Protein AF-A0A1E4RN84-F1 (afdb_monomer)

Foldseek 3Di:
DDPPVVVVPPPPPDDDPDDDDDPPPPDPDDDPLRVVLVVVLVVVLVQQLVQLVPDPCSVVLNVLSSVLVVVCPPDDDPVVVVVSSVVSLVVNVVVCVVVVRDDDRD

Solvent-accessible surface area (backbone atoms only — not comparable to full-atom values): 6844 Å² total; per-residue (Å²): 138,83,83,62,74,81,62,78,80,69,86,81,85,73,89,77,97,64,93,73,83,85,70,85,68,92,62,79,81,73,52,69,68,58,50,53,51,52,54,50,54,52,52,52,53,54,52,52,50,64,55,37,66,76,44,94,60,24,70,62,50,51,47,51,56,51,49,60,66,52,76,60,73,82,67,78,54,66,68,60,50,51,52,53,48,52,54,45,36,51,53,51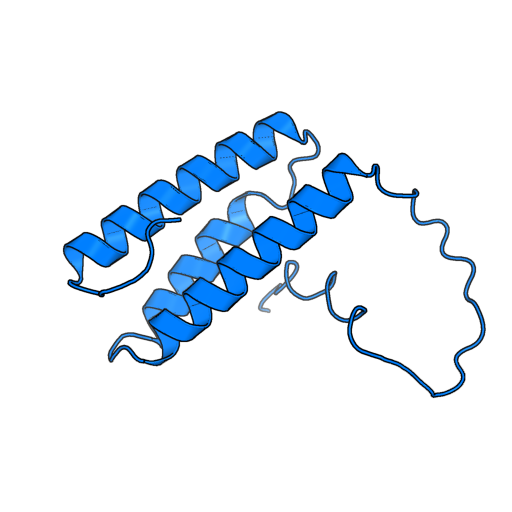,49,51,51,30,58,76,69,69,54,88,72,83,87,115

Structure (mmCIF, N/CA/C/O backbone):
data_AF-A0A1E4RN84-F1
#
_entry.id   AF-A0A1E4RN84-F1
#
loop_
_atom_site.group_PDB
_atom_site.id
_atom_site.type_symbol
_atom_site.label_atom_id
_atom_site.label_alt_id
_atom_site.label_comp_id
_atom_site.label_asym_id
_atom_site.label_entity_id
_atom_site.label_seq_id
_atom_site.pdbx_PDB_ins_code
_atom_site.Cartn_x
_atom_site.Cartn_y
_atom_site.Cartn_z
_atom_site.occupancy
_atom_site.B_iso_or_equiv
_atom_site.auth_seq_id
_atom_site.auth_comp_id
_atom_site.auth_asym_id
_atom_site.auth_atom_id
_atom_site.pdbx_PDB_model_num
ATOM 1 N N . MET A 1 1 ? -4.252 -22.647 -5.233 1.00 34.31 1 MET A N 1
ATOM 2 C CA . MET A 1 1 ? -5.022 -22.056 -4.113 1.00 34.31 1 MET A CA 1
ATOM 3 C C . MET A 1 1 ? -4.416 -20.708 -3.707 1.00 34.31 1 MET A C 1
ATOM 5 O O . MET A 1 1 ? -3.631 -20.643 -2.771 1.00 34.31 1 MET A O 1
ATOM 9 N N . PHE A 1 2 ? -4.743 -19.622 -4.419 1.00 33.09 2 PHE A N 1
ATOM 10 C CA . PHE A 1 2 ? -4.177 -18.289 -4.166 1.00 33.09 2 PHE A CA 1
ATOM 11 C C . PHE A 1 2 ? -5.165 -17.428 -3.377 1.00 33.09 2 PHE A C 1
ATOM 13 O O . PHE A 1 2 ? -6.091 -16.837 -3.929 1.00 33.09 2 PHE A O 1
ATOM 20 N N . THR A 1 3 ? -4.992 -17.367 -2.058 1.00 40.47 3 THR A N 1
ATOM 21 C CA . THR A 1 3 ? -5.805 -16.519 -1.180 1.00 40.47 3 THR A CA 1
ATOM 22 C C . THR A 1 3 ? -5.415 -15.048 -1.351 1.00 40.47 3 THR A C 1
ATOM 24 O O . THR A 1 3 ? -4.609 -14.485 -0.606 1.00 40.47 3 THR A O 1
ATOM 27 N N . ALA A 1 4 ? -6.035 -14.408 -2.344 1.00 34.22 4 ALA A N 1
ATOM 28 C CA . ALA A 1 4 ? -6.110 -12.961 -2.539 1.00 34.22 4 ALA A CA 1
ATOM 29 C C . ALA A 1 4 ? -7.040 -12.314 -1.491 1.00 34.22 4 ALA A C 1
ATOM 31 O O . ALA A 1 4 ? -8.012 -11.627 -1.808 1.00 34.22 4 ALA A O 1
ATOM 32 N N . ARG A 1 5 ? -6.757 -12.553 -0.205 1.00 35.41 5 ARG A N 1
ATOM 33 C CA . ARG A 1 5 ? -7.573 -12.062 0.916 1.00 35.41 5 ARG A CA 1
ATOM 34 C C . ARG A 1 5 ? -7.404 -10.568 1.222 1.00 35.41 5 ARG A C 1
ATOM 36 O O . ARG A 1 5 ? -8.102 -10.080 2.098 1.00 35.41 5 ARG A O 1
ATOM 43 N N . LEU A 1 6 ? -6.598 -9.836 0.447 1.00 41.84 6 LEU A N 1
ATOM 44 C CA . LEU A 1 6 ? -6.612 -8.366 0.446 1.00 41.84 6 LEU A CA 1
ATOM 45 C C . LEU A 1 6 ? -7.527 -7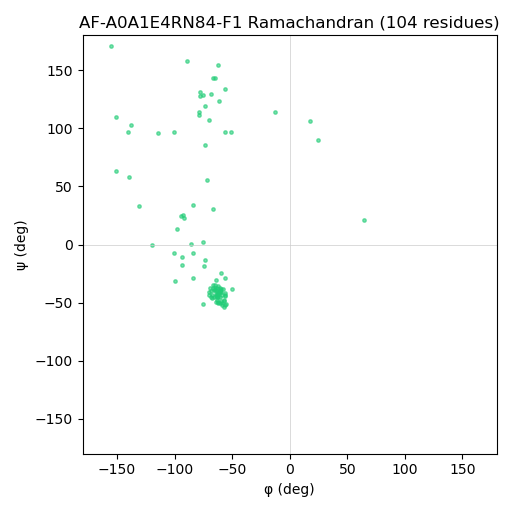.755 -0.635 1.00 41.84 6 LEU A C 1
ATOM 47 O O . LEU A 1 6 ? -7.819 -6.565 -0.589 1.00 41.84 6 LEU A O 1
ATOM 51 N N . ILE A 1 7 ? -8.031 -8.551 -1.590 1.00 43.50 7 ILE A N 1
ATOM 52 C CA . ILE A 1 7 ? -8.902 -8.057 -2.677 1.00 43.50 7 ILE A CA 1
ATOM 53 C C . ILE A 1 7 ? -10.396 -8.197 -2.321 1.00 43.50 7 ILE A C 1
ATOM 55 O O . ILE A 1 7 ? -11.241 -7.485 -2.861 1.00 43.50 7 ILE A O 1
ATOM 59 N N . LEU A 1 8 ? -10.743 -9.029 -1.332 1.00 39.44 8 LEU A N 1
ATOM 60 C CA . LEU A 1 8 ? -12.134 -9.274 -0.925 1.00 39.44 8 LEU A CA 1
ATOM 61 C C . LEU A 1 8 ? -12.664 -8.374 0.206 1.00 39.44 8 LEU A C 1
ATOM 63 O O . LEU A 1 8 ? -13.659 -8.724 0.834 1.00 39.44 8 LEU A O 1
ATOM 67 N N . PHE A 1 9 ? -12.079 -7.191 0.428 1.00 44.34 9 PHE A N 1
ATOM 68 C CA . PHE A 1 9 ? -12.759 -6.145 1.212 1.00 44.34 9 PHE A CA 1
ATOM 69 C C . PHE A 1 9 ? -13.031 -4.831 0.475 1.00 44.34 9 PHE A C 1
ATOM 71 O O . PHE A 1 9 ? -13.687 -3.963 1.041 1.00 44.34 9 PHE A O 1
ATOM 78 N N . TYR A 1 10 ? -12.646 -4.686 -0.799 1.00 45.88 10 TYR A N 1
ATOM 79 C CA . TYR A 1 10 ? -12.767 -3.392 -1.492 1.00 45.88 10 TYR A CA 1
ATOM 80 C C . TYR A 1 10 ? -13.427 -3.460 -2.873 1.00 45.88 10 TYR A C 1
ATOM 82 O O . TYR A 1 10 ? -13.140 -2.649 -3.750 1.00 45.88 10 TYR A O 1
ATOM 90 N N . ARG A 1 11 ? -14.379 -4.386 -3.048 1.00 39.03 11 ARG A N 1
ATOM 91 C CA . ARG A 1 11 ? -15.298 -4.419 -4.201 1.00 39.03 11 ARG A CA 1
ATOM 92 C C . ARG A 1 11 ? -16.643 -3.719 -3.937 1.00 39.03 11 ARG A C 1
ATOM 94 O O . ARG A 1 11 ? -17.629 -4.051 -4.577 1.00 39.03 11 ARG A O 1
ATOM 101 N N . CYS A 1 12 ? -16.705 -2.770 -3.000 1.00 35.28 12 CYS A N 1
ATOM 102 C CA . CYS A 1 12 ? -17.927 -1.997 -2.742 1.00 35.28 12 CYS A CA 1
ATOM 103 C C . CYS A 1 12 ? -17.627 -0.516 -2.469 1.00 35.28 12 CYS A C 1
ATOM 105 O O . CYS A 1 12 ? -17.930 0.008 -1.407 1.00 35.28 12 CYS A O 1
ATOM 107 N N . LEU A 1 13 ? -16.971 0.149 -3.419 1.00 40.94 13 LEU A N 1
ATOM 108 C CA . LEU A 1 13 ? -17.027 1.607 -3.564 1.00 40.94 13 LEU A CA 1
ATOM 109 C C . LEU A 1 13 ? -16.821 1.943 -5.046 1.00 40.94 13 LEU A C 1
ATOM 111 O O . LEU A 1 13 ? -15.815 2.507 -5.461 1.00 40.94 13 LEU A O 1
ATOM 115 N N . HIS A 1 14 ? -17.770 1.486 -5.861 1.00 33.84 14 HIS A N 1
ATOM 116 C CA . HIS A 1 14 ? -18.097 2.104 -7.140 1.00 33.84 14 HIS A CA 1
ATOM 117 C C . HIS A 1 14 ? -19.585 1.822 -7.397 1.00 33.84 14 HIS A C 1
ATOM 119 O O . HIS A 1 14 ? -19.981 0.667 -7.525 1.00 33.84 14 HIS A O 1
ATOM 125 N N . THR A 1 15 ? -20.384 2.888 -7.301 1.00 45.00 15 THR A N 1
ATOM 126 C CA . THR A 1 15 ? -21.760 3.081 -7.797 1.00 45.00 15 THR A CA 1
ATOM 127 C C . THR A 1 15 ? -22.561 1.822 -8.157 1.00 45.00 15 THR A C 1
ATOM 129 O O . THR A 1 15 ? -22.380 1.242 -9.225 1.00 45.00 15 THR A O 1
ATOM 132 N N . SER A 1 16 ? -23.533 1.459 -7.317 1.00 34.00 16 SER A N 1
ATOM 133 C CA . SER A 1 16 ? -24.625 0.569 -7.719 1.00 34.00 16 SER A CA 1
ATOM 134 C C . SER A 1 16 ? -25.933 1.357 -7.677 1.00 34.00 16 SER A C 1
ATOM 136 O O . SER A 1 16 ? -26.544 1.512 -6.626 1.00 34.00 16 SER A O 1
ATOM 138 N N . SER A 1 17 ? -26.348 1.883 -8.829 1.00 47.53 17 SER A N 1
ATOM 139 C CA . SER A 1 17 ? -27.701 2.394 -9.079 1.00 47.53 17 SER A CA 1
ATOM 140 C C . SER A 1 17 ? -28.668 1.265 -9.470 1.00 47.53 17 SER A C 1
ATOM 142 O O . SER A 1 17 ? -29.577 1.467 -10.267 1.00 47.53 17 SER A O 1
ATOM 144 N N . ALA A 1 18 ? -28.498 0.061 -8.913 1.00 45.12 18 ALA A N 1
ATOM 145 C CA . ALA A 1 18 ? -29.393 -1.062 -9.168 1.00 45.12 18 ALA A CA 1
ATOM 146 C C . ALA A 1 18 ? -29.650 -1.865 -7.883 1.00 45.12 18 ALA A C 1
ATOM 148 O O . ALA A 1 18 ? -28.852 -2.702 -7.474 1.00 45.12 18 ALA A O 1
ATOM 149 N N . LEU A 1 19 ? -30.780 -1.543 -7.246 1.00 57.88 19 LEU A N 1
ATOM 150 C CA . LEU A 1 19 ? -31.632 -2.392 -6.402 1.00 57.88 19 LEU A CA 1
ATOM 151 C C . LEU A 1 19 ? -30.959 -3.600 -5.725 1.00 57.88 19 LEU A C 1
ATOM 153 O O . LEU A 1 19 ? -31.043 -4.714 -6.234 1.00 57.88 19 LEU A O 1
ATOM 157 N N . LEU A 1 20 ? -30.416 -3.432 -4.514 1.00 48.72 20 LEU A N 1
ATOM 158 C CA . LEU A 1 20 ? -30.094 -4.570 -3.645 1.00 48.72 20 LEU A CA 1
ATOM 159 C C . LEU A 1 20 ? -30.484 -4.298 -2.187 1.00 48.72 20 LEU A C 1
ATOM 161 O O . LEU A 1 20 ? -29.814 -3.593 -1.437 1.00 48.72 20 LEU A O 1
ATOM 165 N N . LYS A 1 21 ? -31.614 -4.911 -1.826 1.00 48.06 21 LYS A N 1
ATOM 166 C CA . LYS A 1 21 ? -32.114 -5.276 -0.494 1.00 48.06 21 LYS A CA 1
ATOM 167 C C . LYS A 1 21 ? -31.044 -5.173 0.606 1.00 48.06 21 LYS A C 1
ATOM 169 O O . LYS A 1 21 ? -30.085 -5.943 0.627 1.00 48.06 21 LYS A O 1
ATOM 174 N N . SER A 1 22 ? -31.252 -4.238 1.535 1.00 50.22 22 SER A N 1
ATOM 175 C CA . SER A 1 22 ? -30.398 -3.998 2.704 1.00 50.22 22 SER A CA 1
ATOM 176 C C . SER A 1 22 ? -30.249 -5.271 3.545 1.00 50.22 22 SER A C 1
ATOM 178 O O . SER A 1 22 ? -31.092 -5.602 4.380 1.00 50.22 22 SER A O 1
ATOM 180 N N . LYS A 1 23 ? -29.159 -6.016 3.334 1.00 59.47 23 LYS A N 1
ATOM 181 C CA . LYS A 1 23 ? -28.636 -6.907 4.369 1.00 59.47 23 LYS A CA 1
ATOM 182 C C . LYS A 1 23 ? -28.064 -5.990 5.440 1.00 59.47 23 LYS A C 1
ATOM 184 O O . LYS A 1 23 ? -27.010 -5.402 5.210 1.00 59.47 23 LYS A O 1
ATOM 189 N N . LYS A 1 24 ? -28.746 -5.874 6.587 1.00 54.09 24 LYS A N 1
ATOM 190 C CA . LYS A 1 24 ? -28.190 -5.275 7.809 1.00 54.09 24 LYS A CA 1
ATOM 191 C C . LYS A 1 24 ? -26.849 -5.951 8.083 1.00 54.09 24 LYS A C 1
ATOM 193 O O . LYS A 1 24 ? -26.792 -7.078 8.570 1.00 54.09 24 LYS A O 1
ATOM 198 N N . SER A 1 25 ? -25.763 -5.317 7.660 1.00 60.75 25 SER A N 1
ATOM 199 C CA . SER A 1 25 ? -24.436 -5.835 7.908 1.00 60.75 25 SER A CA 1
ATOM 200 C C . SER A 1 25 ? -24.113 -5.486 9.350 1.00 60.75 25 SER A C 1
ATOM 202 O O . SER A 1 25 ? -23.905 -4.314 9.644 1.00 60.75 25 SER A O 1
ATOM 204 N N . ASN A 1 26 ? -24.030 -6.486 10.229 1.00 58.66 26 ASN A N 1
ATOM 205 C CA . ASN A 1 26 ? -23.495 -6.355 11.594 1.00 58.66 26 ASN A CA 1
ATOM 206 C C . ASN A 1 26 ? -21.982 -6.042 11.590 1.00 58.66 26 ASN A C 1
ATOM 208 O O . ASN A 1 26 ? -21.235 -6.501 12.448 1.00 58.66 26 ASN A O 1
ATOM 212 N N . LYS A 1 27 ? -21.493 -5.336 10.566 1.00 65.19 27 LYS A N 1
ATOM 213 C CA . LYS A 1 27 ? -20.103 -4.920 10.471 1.00 65.19 27 LYS A CA 1
ATOM 214 C C . LYS A 1 27 ? -19.943 -3.719 11.399 1.00 65.19 27 LYS A C 1
ATOM 216 O O . LYS A 1 27 ? -20.729 -2.779 11.264 1.00 65.19 27 LYS A O 1
ATOM 221 N N . PRO A 1 28 ? -18.963 -3.739 12.315 1.00 68.62 28 PRO A N 1
ATOM 222 C CA . PRO A 1 28 ? -18.697 -2.590 13.163 1.00 68.62 28 PRO A CA 1
ATOM 223 C C . PRO A 1 28 ? -18.441 -1.367 12.279 1.00 68.62 28 PRO A C 1
ATOM 225 O O . PRO A 1 28 ? -17.733 -1.453 11.270 1.00 68.62 28 PRO A O 1
ATOM 228 N N . ILE A 1 29 ? -19.071 -0.249 12.638 1.00 77.06 29 ILE A N 1
ATOM 229 C CA . ILE A 1 29 ? -18.850 1.037 11.979 1.00 77.06 29 ILE A CA 1
ATOM 230 C C . ILE A 1 29 ? -17.375 1.389 12.192 1.00 77.06 29 ILE A C 1
ATOM 232 O O . ILE A 1 29 ? -16.885 1.384 13.319 1.00 77.06 29 ILE A O 1
ATOM 236 N N . LEU A 1 30 ? -16.652 1.620 11.095 1.00 80.38 30 LEU A N 1
ATOM 237 C CA . LEU A 1 30 ? -15.244 2.013 11.140 1.00 80.38 30 LEU A CA 1
ATOM 238 C C . LEU A 1 30 ? -15.140 3.404 11.770 1.00 80.38 30 LEU A C 1
ATOM 240 O O . LEU A 1 30 ? -15.977 4.265 11.495 1.00 80.38 30 LEU A O 1
ATOM 244 N N . SER A 1 31 ? -14.098 3.644 12.567 1.00 88.19 31 SER A N 1
ATOM 245 C CA . SER A 1 31 ? -13.783 5.010 12.984 1.00 88.19 31 SER A CA 1
ATOM 246 C C . SER A 1 31 ? -13.439 5.865 11.758 1.00 88.19 31 SER A C 1
ATOM 248 O O . SER A 1 31 ? -12.996 5.353 10.724 1.00 88.19 31 SER A O 1
ATOM 250 N N . LEU A 1 32 ? -13.629 7.182 11.859 1.00 90.06 32 LEU A N 1
ATOM 251 C CA . LEU A 1 32 ? -13.264 8.108 10.783 1.00 90.06 32 LEU A CA 1
ATOM 252 C C . LEU A 1 32 ? -11.781 7.972 10.403 1.00 90.06 32 LEU A C 1
ATOM 254 O O . LEU A 1 32 ? -11.429 7.954 9.227 1.00 90.06 32 LEU A O 1
ATOM 258 N N . GLU A 1 33 ? -10.917 7.829 11.402 1.00 88.56 33 GLU A N 1
ATOM 259 C CA . GLU A 1 33 ? -9.478 7.684 11.204 1.00 88.56 33 GLU A CA 1
ATOM 260 C C . GLU A 1 33 ? -9.126 6.395 10.447 1.00 88.56 33 GLU A C 1
ATOM 262 O O . GLU A 1 33 ? -8.337 6.411 9.502 1.00 88.56 33 GLU A O 1
ATOM 267 N N . GLU A 1 34 ? -9.780 5.290 10.805 1.00 85.31 34 GLU A N 1
ATOM 268 C CA . GLU A 1 34 ? -9.664 4.010 10.112 1.00 85.31 34 GLU A CA 1
ATOM 269 C C . GLU A 1 34 ? -10.138 4.115 8.655 1.00 85.31 34 GLU A C 1
ATOM 271 O O . GLU A 1 34 ? -9.511 3.567 7.744 1.00 85.31 34 GLU A O 1
ATOM 276 N N . PHE A 1 35 ? -11.236 4.837 8.414 1.00 87.12 35 PHE A N 1
ATOM 277 C CA . PHE A 1 35 ? -11.754 5.077 7.071 1.00 87.12 35 PHE A CA 1
ATOM 278 C C . PHE A 1 35 ? -10.754 5.858 6.208 1.00 87.12 35 PHE A C 1
ATOM 280 O O . PHE A 1 35 ? -10.414 5.416 5.105 1.00 87.12 35 PHE A O 1
ATOM 287 N N . LEU A 1 36 ? -10.232 6.974 6.724 1.00 89.94 36 LEU A N 1
ATOM 288 C CA . LEU A 1 36 ? -9.248 7.802 6.023 1.00 89.94 36 LEU A CA 1
ATOM 289 C C . LEU A 1 36 ? -7.951 7.031 5.752 1.00 89.94 36 LEU A C 1
ATOM 291 O O . LEU A 1 36 ? -7.399 7.108 4.650 1.00 89.94 36 LEU A O 1
ATOM 295 N N . PHE A 1 37 ? -7.492 6.229 6.716 1.00 88.75 37 PHE A N 1
ATOM 296 C CA . PHE A 1 37 ? -6.320 5.373 6.551 1.00 88.75 37 PHE A CA 1
ATOM 297 C C . PHE A 1 37 ? -6.499 4.374 5.399 1.00 88.75 37 PHE A C 1
ATOM 299 O O . PHE A 1 37 ? -5.646 4.286 4.512 1.00 88.75 37 PHE A O 1
ATOM 306 N N . ARG A 1 38 ? -7.638 3.671 5.348 1.00 87.56 38 ARG A N 1
ATOM 307 C CA . ARG A 1 38 ? -7.950 2.725 4.263 1.00 87.56 38 ARG A CA 1
ATOM 308 C C . ARG A 1 38 ? -8.029 3.411 2.906 1.00 87.56 38 ARG A C 1
ATOM 310 O O . ARG A 1 38 ? -7.515 2.879 1.923 1.00 87.56 38 ARG A O 1
ATOM 317 N N . GLN A 1 39 ? -8.656 4.586 2.845 1.00 88.69 39 GLN A N 1
ATOM 318 C CA . GLN A 1 39 ? -8.755 5.364 1.612 1.00 88.69 39 GLN A CA 1
ATOM 319 C C . GLN A 1 39 ? -7.366 5.748 1.086 1.00 88.69 39 GLN A C 1
ATOM 321 O O . GLN A 1 39 ? -7.092 5.567 -0.104 1.00 88.69 39 GLN A O 1
ATOM 326 N N . ARG A 1 40 ? -6.474 6.210 1.969 1.00 90.00 40 ARG A N 1
ATOM 327 C CA . ARG A 1 40 ? -5.090 6.555 1.623 1.00 90.00 40 ARG A CA 1
ATOM 328 C C . ARG A 1 40 ? -4.312 5.344 1.117 1.00 90.00 40 ARG A C 1
ATOM 330 O O . ARG A 1 40 ? -3.720 5.408 0.041 1.00 90.00 40 ARG A O 1
ATOM 337 N N . LEU A 1 41 ? -4.375 4.231 1.848 1.00 89.19 41 LEU A N 1
ATOM 338 C CA . LEU A 1 41 ? -3.706 2.978 1.492 1.00 89.19 41 LEU A CA 1
ATOM 339 C C . LEU A 1 41 ? -4.132 2.496 0.097 1.00 89.19 41 LEU A C 1
ATOM 341 O O . LEU A 1 41 ? -3.290 2.128 -0.721 1.00 89.19 41 LEU A O 1
ATOM 345 N N . LEU A 1 42 ? -5.430 2.558 -0.214 1.00 88.69 42 LEU A N 1
ATOM 346 C CA . LEU A 1 42 ? -5.942 2.209 -1.541 1.00 88.69 42 LEU A CA 1
ATOM 347 C C . LEU A 1 42 ? -5.442 3.147 -2.642 1.00 88.69 42 LEU A C 1
ATOM 349 O O . LEU A 1 42 ? -5.170 2.683 -3.751 1.00 88.69 42 LEU A O 1
ATOM 353 N N . GLY A 1 43 ? -5.353 4.448 -2.362 1.00 89.81 43 GLY A N 1
ATOM 354 C CA . GLY A 1 43 ? -4.816 5.436 -3.298 1.00 89.81 43 GLY A CA 1
ATOM 355 C C . GLY A 1 43 ? -3.377 5.106 -3.687 1.00 89.81 43 GLY A C 1
ATOM 356 O O . GLY A 1 43 ? -3.087 4.943 -4.873 1.00 89.81 43 GLY A O 1
ATOM 357 N N . ILE A 1 44 ? -2.533 4.894 -2.678 1.00 91.31 44 ILE A N 1
ATOM 358 C CA . ILE A 1 44 ? -1.126 4.502 -2.820 1.00 91.31 44 ILE A CA 1
ATOM 359 C C . ILE A 1 44 ? -1.006 3.210 -3.629 1.00 91.31 44 ILE A C 1
ATOM 361 O O . ILE A 1 44 ? -0.336 3.178 -4.657 1.00 91.31 44 ILE A O 1
ATOM 365 N N . TYR A 1 45 ? -1.714 2.154 -3.220 1.00 91.06 45 TYR A N 1
ATOM 366 C CA . TYR A 1 45 ? -1.629 0.853 -3.881 1.00 91.06 45 TYR A CA 1
ATOM 367 C C . TYR A 1 45 ? -2.018 0.930 -5.365 1.00 91.06 45 TYR A C 1
ATOM 369 O O . TYR A 1 45 ? -1.336 0.387 -6.233 1.00 91.06 45 TYR A O 1
ATOM 377 N N . ARG A 1 46 ? -3.099 1.651 -5.693 1.00 92.00 46 ARG A N 1
ATOM 378 C CA . ARG A 1 46 ? -3.528 1.841 -7.089 1.00 92.00 46 ARG A CA 1
ATOM 379 C C . ARG A 1 46 ? -2.514 2.646 -7.894 1.00 92.00 46 ARG A C 1
ATOM 381 O O . ARG A 1 46 ? -2.308 2.346 -9.068 1.00 92.00 46 ARG A O 1
ATOM 388 N N . GLN A 1 47 ? -1.919 3.672 -7.295 1.00 92.31 47 GLN A N 1
ATOM 389 C CA . GLN A 1 47 ? -0.903 4.491 -7.945 1.00 92.31 47 GLN A CA 1
ATOM 390 C C . GLN A 1 47 ? 0.360 3.679 -8.236 1.00 92.31 47 GLN A C 1
ATOM 392 O O . GLN A 1 47 ? 0.828 3.697 -9.372 1.00 92.31 47 GLN A O 1
ATOM 397 N N . LEU A 1 48 ? 0.827 2.893 -7.266 1.00 91.19 48 LEU A N 1
ATOM 398 C CA . LEU A 1 48 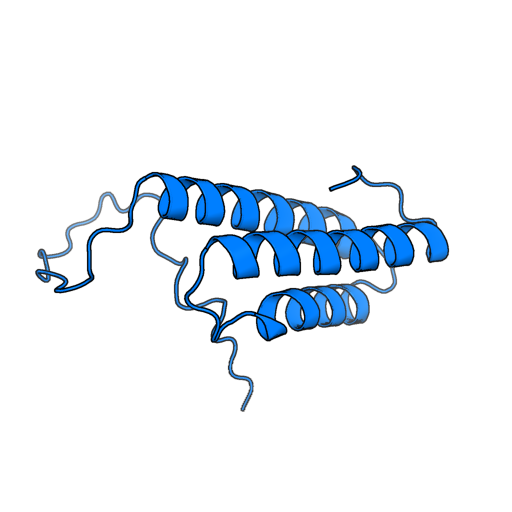? 1.944 1.969 -7.428 1.00 91.19 48 LEU A CA 1
ATOM 399 C C . LEU A 1 48 ? 1.694 0.984 -8.573 1.00 91.19 48 LEU A C 1
ATOM 401 O O . LEU A 1 48 ? 2.486 0.911 -9.508 1.00 91.19 48 LEU A O 1
ATOM 405 N N . LEU A 1 49 ? 0.551 0.290 -8.577 1.00 91.69 49 LEU A N 1
ATOM 406 C CA . LEU A 1 49 ? 0.232 -0.662 -9.646 1.00 91.69 49 LEU A CA 1
ATOM 407 C C . LEU A 1 49 ? 0.226 -0.018 -11.040 1.00 91.69 49 LEU A C 1
ATOM 409 O O . LEU A 1 49 ? 0.686 -0.633 -11.998 1.00 91.69 49 LEU A O 1
ATOM 413 N N . ARG A 1 50 ? -0.266 1.221 -11.173 1.00 92.69 50 ARG A N 1
ATOM 414 C CA . ARG A 1 50 ? -0.258 1.946 -12.458 1.00 92.69 50 ARG A CA 1
ATOM 415 C C . ARG A 1 50 ? 1.152 2.233 -12.970 1.00 92.69 50 ARG A C 1
ATOM 417 O O . ARG A 1 50 ? 1.330 2.326 -14.182 1.00 92.69 50 ARG A O 1
ATOM 424 N N . ILE A 1 51 ? 2.119 2.407 -12.073 1.00 91.50 51 ILE A N 1
ATOM 425 C CA . ILE A 1 51 ? 3.529 2.604 -12.424 1.00 91.50 51 ILE A CA 1
ATOM 426 C C . ILE A 1 51 ? 4.129 1.263 -12.841 1.00 91.50 51 ILE A C 1
ATOM 428 O O . IL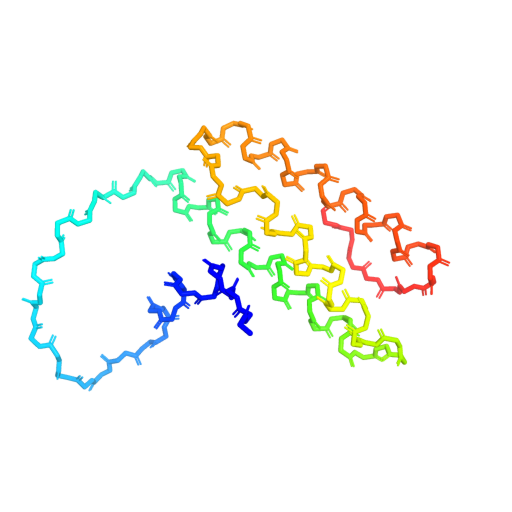E A 1 51 ? 4.664 1.150 -13.940 1.00 91.50 51 ILE A O 1
ATOM 432 N N . LEU A 1 52 ? 3.951 0.229 -12.014 1.00 91.38 52 LEU A N 1
ATOM 433 C CA . LEU A 1 52 ? 4.552 -1.088 -12.237 1.0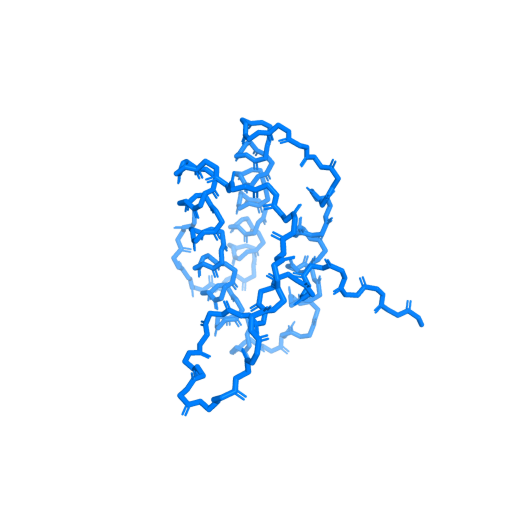0 91.38 52 LEU A CA 1
ATOM 434 C C . LEU A 1 52 ? 4.069 -1.755 -13.530 1.00 91.38 52 LEU A C 1
ATOM 436 O O . LEU A 1 52 ? 4.868 -2.363 -14.232 1.00 91.38 52 LEU A O 1
ATOM 440 N N . VAL A 1 53 ? 2.801 -1.583 -13.918 1.00 92.25 53 VAL A N 1
ATOM 441 C CA . VAL A 1 53 ? 2.262 -2.140 -15.179 1.00 92.25 53 VAL A CA 1
ATOM 442 C C . VAL A 1 53 ? 3.000 -1.636 -16.429 1.00 92.25 53 VAL A C 1
ATOM 444 O O . VAL A 1 53 ? 2.991 -2.321 -17.449 1.00 92.25 53 VAL A O 1
ATOM 447 N N . LYS A 1 54 ? 3.643 -0.462 -16.368 1.00 89.88 54 LYS A N 1
ATOM 448 C CA . LYS A 1 54 ? 4.385 0.126 -17.497 1.00 89.88 54 LYS A CA 1
ATOM 449 C C . LYS A 1 54 ? 5.816 -0.400 -17.630 1.00 89.88 54 LYS A C 1
ATOM 451 O O . LYS A 1 54 ? 6.500 -0.043 -18.583 1.00 89.88 54 LYS A O 1
ATOM 456 N N . THR A 1 55 ? 6.281 -1.188 -16.668 1.00 89.44 55 THR A N 1
ATOM 457 C CA . THR A 1 55 ? 7.649 -1.717 -16.637 1.00 89.44 55 THR A CA 1
ATOM 458 C C . THR A 1 55 ? 7.736 -3.050 -17.376 1.00 89.44 55 THR A C 1
ATOM 460 O O . THR A 1 55 ? 6.736 -3.753 -17.531 1.00 89.44 55 THR A O 1
ATOM 463 N N . HIS A 1 56 ? 8.939 -3.411 -17.823 1.00 89.25 56 HIS A N 1
ATOM 464 C CA . HIS A 1 56 ? 9.186 -4.705 -18.462 1.00 89.25 56 HIS A CA 1
ATOM 465 C C . HIS A 1 56 ? 9.006 -5.878 -17.477 1.00 89.25 56 HIS A C 1
ATOM 467 O O . HIS A 1 56 ? 8.476 -6.920 -17.844 1.00 89.25 56 HIS A O 1
ATOM 473 N N . GLU A 1 57 ? 9.356 -5.682 -16.203 1.00 89.25 57 GLU A N 1
ATOM 474 C CA . GLU A 1 57 ? 9.294 -6.695 -15.132 1.00 89.25 57 GLU A CA 1
ATOM 475 C C . GLU A 1 57 ? 7.970 -6.665 -14.347 1.00 89.25 57 GLU A C 1
ATOM 477 O O . GLU A 1 57 ? 7.894 -7.055 -13.181 1.00 89.25 57 GLU A O 1
ATOM 482 N N . ARG A 1 58 ? 6.893 -6.174 -14.972 1.00 91.50 58 ARG A N 1
ATOM 483 C CA . ARG A 1 58 ? 5.618 -5.883 -14.296 1.00 91.50 58 ARG A CA 1
ATOM 484 C C . ARG A 1 58 ? 5.084 -7.030 -13.434 1.00 91.50 58 ARG A C 1
ATOM 486 O O . ARG A 1 58 ? 4.513 -6.762 -12.383 1.00 91.50 58 ARG A O 1
ATOM 493 N N . ASP A 1 59 ? 5.228 -8.280 -13.867 1.00 90.94 59 ASP A N 1
ATOM 494 C CA . ASP A 1 59 ? 4.598 -9.420 -13.200 1.00 90.94 59 ASP A CA 1
ATOM 495 C C . ASP A 1 59 ? 5.261 -9.699 -11.845 1.00 90.94 59 ASP A C 1
ATOM 497 O O . ASP A 1 59 ? 4.563 -9.840 -10.833 1.00 90.94 59 ASP A O 1
ATOM 501 N N . ASP A 1 60 ? 6.594 -9.655 -11.800 1.00 89.94 60 ASP A N 1
ATOM 502 C CA . ASP A 1 60 ? 7.374 -9.835 -10.576 1.00 89.94 60 ASP A CA 1
ATOM 503 C C . ASP A 1 60 ? 7.217 -8.642 -9.632 1.00 89.94 60 ASP A C 1
ATOM 505 O O . ASP A 1 60 ? 6.991 -8.824 -8.433 1.00 89.94 60 ASP A O 1
ATOM 509 N N . LEU A 1 61 ? 7.208 -7.416 -10.161 1.00 90.38 61 LEU A N 1
ATOM 510 C CA . LEU A 1 61 ? 7.039 -6.214 -9.340 1.00 90.38 61 LEU A CA 1
ATOM 511 C C . LEU A 1 61 ? 5.636 -6.104 -8.746 1.00 90.38 61 LEU A C 1
ATOM 513 O O . LEU A 1 61 ? 5.468 -5.741 -7.581 1.00 90.38 61 LEU A O 1
ATOM 517 N N . ILE A 1 62 ? 4.603 -6.448 -9.518 1.00 91.25 62 ILE A N 1
ATOM 518 C CA . ILE A 1 62 ? 3.229 -6.500 -9.009 1.00 91.25 62 ILE A CA 1
ATOM 519 C C . ILE A 1 62 ? 3.103 -7.591 -7.945 1.00 91.25 62 ILE A C 1
ATOM 521 O O . ILE A 1 62 ? 2.377 -7.400 -6.965 1.00 91.25 62 ILE A O 1
ATOM 525 N N . LYS A 1 63 ? 3.780 -8.731 -8.116 1.00 91.00 63 LYS A N 1
ATOM 526 C CA . LYS A 1 63 ? 3.796 -9.800 -7.115 1.00 91.00 63 LYS A CA 1
ATOM 527 C C . LYS A 1 63 ? 4.471 -9.334 -5.824 1.00 91.00 63 LYS A C 1
ATOM 529 O O . LYS A 1 63 ? 3.842 -9.446 -4.773 1.00 91.00 63 LYS A O 1
ATOM 534 N N . PHE A 1 64 ? 5.656 -8.735 -5.914 1.00 88.62 64 PHE A N 1
ATOM 535 C CA . PHE A 1 64 ? 6.366 -8.148 -4.776 1.00 88.62 64 PHE A CA 1
ATOM 536 C C . PHE A 1 64 ? 5.495 -7.120 -4.039 1.00 88.62 64 PHE A C 1
ATOM 538 O O . PHE A 1 64 ? 5.244 -7.250 -2.842 1.00 88.62 64 PHE A O 1
ATOM 545 N N . ALA A 1 65 ? 4.913 -6.161 -4.768 1.00 88.88 65 ALA A N 1
ATOM 546 C CA . ALA A 1 65 ? 4.024 -5.159 -4.186 1.00 88.88 65 ALA A CA 1
ATOM 547 C C . ALA A 1 65 ? 2.799 -5.793 -3.500 1.00 88.88 65 ALA A C 1
ATOM 549 O O . ALA A 1 65 ? 2.362 -5.345 -2.444 1.00 88.88 65 ALA A O 1
ATOM 550 N N . ARG A 1 66 ? 2.219 -6.859 -4.061 1.00 89.12 66 ARG A N 1
ATOM 551 C CA . ARG A 1 66 ? 1.106 -7.571 -3.409 1.00 89.12 66 ARG A CA 1
ATOM 552 C C . ARG A 1 66 ? 1.531 -8.263 -2.122 1.00 89.12 66 ARG A C 1
ATOM 554 O O . ARG A 1 66 ? 0.724 -8.324 -1.195 1.00 89.12 66 ARG A O 1
ATOM 561 N N . GLU A 1 67 ? 2.733 -8.821 -2.083 1.00 86.88 67 GLU A N 1
ATOM 562 C CA . GLU A 1 67 ? 3.265 -9.511 -0.912 1.00 86.88 67 GLU A CA 1
ATOM 563 C C . GLU A 1 67 ? 3.523 -8.526 0.231 1.00 86.88 67 GLU A C 1
ATOM 565 O O . GLU A 1 67 ? 2.999 -8.751 1.324 1.00 86.88 67 GLU A O 1
ATOM 570 N N . GLU A 1 68 ? 4.154 -7.379 -0.040 1.00 84.69 68 GLU A N 1
ATOM 571 C CA . GLU A 1 68 ? 4.378 -6.321 0.961 1.00 84.69 68 GLU A CA 1
ATOM 572 C C . GLU A 1 68 ? 3.063 -5.843 1.602 1.00 84.69 68 GLU A C 1
ATOM 574 O O . GLU A 1 68 ? 2.941 -5.758 2.824 1.00 84.69 68 GLU A O 1
ATOM 579 N N . PHE A 1 69 ? 2.010 -5.629 0.803 1.00 82.81 69 PHE A N 1
ATOM 580 C CA . PHE A 1 69 ? 0.702 -5.219 1.332 1.00 82.81 69 PHE A CA 1
ATOM 581 C C . PHE A 1 69 ? -0.062 -6.360 2.035 1.00 82.81 69 PHE A C 1
ATOM 583 O O . PHE A 1 69 ? -0.995 -6.099 2.799 1.00 82.81 69 PHE A O 1
ATOM 590 N N . LYS A 1 70 ? 0.298 -7.630 1.801 1.00 81.25 70 LYS A N 1
ATOM 591 C CA . LYS A 1 70 ? -0.367 -8.802 2.400 1.00 81.25 70 LYS A CA 1
ATOM 592 C C . LYS A 1 70 ? 0.154 -9.136 3.798 1.00 81.25 70 LYS A C 1
ATOM 594 O O . LYS A 1 70 ? -0.624 -9.665 4.598 1.00 81.25 70 LYS A O 1
ATOM 599 N N . ILE A 1 71 ? 1.418 -8.828 4.096 1.00 65.88 71 ILE A N 1
ATOM 600 C CA . ILE A 1 71 ? 2.079 -9.138 5.378 1.00 65.88 71 ILE A CA 1
ATOM 601 C C . ILE A 1 71 ? 1.302 -8.552 6.575 1.00 65.88 71 ILE A C 1
ATOM 603 O O . ILE A 1 71 ? 1.219 -9.181 7.628 1.00 65.88 71 ILE A O 1
ATOM 607 N N . ASN A 1 72 ? 0.587 -7.442 6.380 1.00 62.91 72 ASN A N 1
ATOM 608 C CA . ASN A 1 72 ? -0.032 -6.672 7.467 1.00 62.91 72 ASN A CA 1
ATOM 609 C C . ASN A 1 72 ? -1.525 -6.981 7.699 1.00 62.91 72 ASN A C 1
ATOM 611 O O . ASN A 1 72 ? -2.220 -6.239 8.389 1.00 62.91 72 ASN A O 1
ATOM 615 N N . ASN A 1 73 ? -2.057 -8.062 7.119 1.00 65.81 73 ASN A N 1
ATOM 616 C CA . ASN A 1 73 ? -3.505 -8.326 7.105 1.00 65.81 73 ASN A CA 1
ATOM 617 C C . ASN A 1 73 ? -4.097 -8.781 8.457 1.00 65.81 73 ASN A C 1
ATOM 619 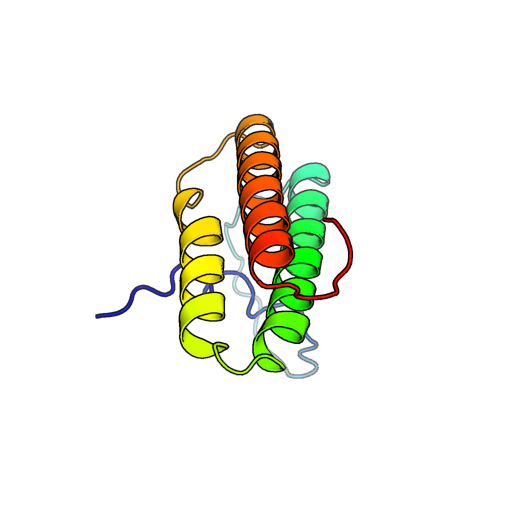O O . ASN A 1 73 ? -5.316 -8.847 8.596 1.00 65.81 73 ASN A O 1
ATOM 623 N N . LYS A 1 74 ? -3.266 -9.161 9.434 1.00 71.19 74 LYS A N 1
ATOM 624 C CA . LYS A 1 74 ? -3.731 -9.627 10.754 1.00 71.19 74 LYS A CA 1
ATOM 625 C C . LYS A 1 74 ? -3.639 -8.561 11.845 1.00 71.19 74 LYS A C 1
ATOM 627 O O . LYS A 1 74 ? -4.136 -8.800 12.938 1.00 71.19 74 LYS A O 1
ATOM 632 N N . GLU A 1 75 ? -3.024 -7.419 11.549 1.00 74.88 75 GLU A N 1
ATOM 633 C CA . GLU A 1 75 ? -2.827 -6.370 12.539 1.00 74.88 75 GLU A CA 1
ATOM 634 C C . GLU A 1 75 ? -4.116 -5.576 12.762 1.00 74.88 75 GLU A C 1
ATOM 636 O O . GLU A 1 75 ? -4.756 -5.124 11.808 1.00 74.88 75 GLU A O 1
ATO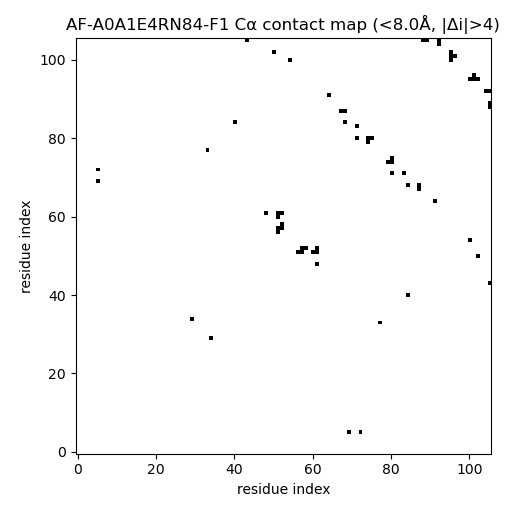M 641 N N . THR A 1 76 ? -4.490 -5.393 14.025 1.00 79.69 76 THR A N 1
ATOM 642 C CA . THR A 1 76 ? -5.694 -4.651 14.409 1.00 79.69 76 THR A CA 1
ATOM 643 C C . THR A 1 76 ? -5.377 -3.224 14.829 1.00 79.69 76 THR A C 1
ATOM 645 O O . THR A 1 76 ? -6.187 -2.327 14.575 1.00 79.69 76 THR A O 1
ATOM 648 N N . ASP A 1 77 ? -4.198 -2.983 15.410 1.00 86.94 77 ASP A N 1
ATOM 649 C CA . ASP A 1 77 ? -3.814 -1.644 15.842 1.00 86.94 77 ASP A CA 1
ATOM 650 C C . ASP A 1 77 ? -3.592 -0.723 14.631 1.00 86.94 77 ASP A C 1
ATOM 652 O O . ASP A 1 77 ? -2.907 -1.049 13.658 1.00 86.94 77 ASP A O 1
ATOM 656 N N . LEU A 1 78 ? -4.228 0.447 14.663 1.00 85.44 78 LEU A N 1
ATOM 657 C CA . LEU A 1 78 ? -4.107 1.449 13.612 1.00 85.44 78 LEU A CA 1
ATOM 658 C C . LEU A 1 78 ? -2.707 2.074 13.594 1.00 85.44 78 LEU A C 1
ATOM 660 O O . LEU A 1 78 ? -2.169 2.321 12.513 1.00 85.44 78 LEU A O 1
ATOM 664 N N . ASN A 1 79 ? -2.098 2.300 14.760 1.00 88.31 79 ASN A N 1
ATOM 665 C CA . ASN A 1 79 ? -0.765 2.896 14.840 1.00 88.31 79 ASN A CA 1
ATOM 666 C C . ASN A 1 79 ? 0.294 1.935 14.302 1.00 88.31 79 ASN A C 1
ATOM 668 O O . ASN A 1 79 ? 1.097 2.325 13.450 1.00 88.31 79 ASN A O 1
ATOM 672 N N . HIS A 1 80 ? 0.228 0.661 14.694 1.00 85.31 80 HIS A N 1
ATOM 673 C CA . HIS A 1 80 ? 1.102 -0.358 14.127 1.00 85.31 80 HIS A CA 1
ATOM 674 C C . HIS A 1 80 ? 0.910 -0.519 12.609 1.00 85.31 80 HIS A C 1
ATOM 676 O O . HIS A 1 80 ? 1.888 -0.562 11.865 1.00 85.31 80 HIS A O 1
ATOM 682 N N . ARG A 1 81 ? -0.330 -0.495 12.097 1.00 87.25 81 ARG A N 1
ATOM 683 C CA . ARG A 1 81 ? -0.577 -0.536 10.642 1.00 87.25 81 ARG A CA 1
ATOM 684 C C . ARG A 1 81 ? -0.011 0.663 9.888 1.00 87.25 81 ARG A C 1
ATOM 686 O O . ARG A 1 81 ? 0.477 0.482 8.775 1.00 87.25 81 ARG A O 1
ATOM 693 N N . LYS A 1 82 ? -0.053 1.871 10.460 1.00 88.62 82 LYS A N 1
ATOM 694 C CA . LYS A 1 82 ? 0.604 3.053 9.871 1.00 88.62 82 LYS A CA 1
ATOM 695 C C . LYS A 1 82 ? 2.120 2.883 9.828 1.00 88.62 82 LYS A C 1
ATOM 697 O O . LYS A 1 82 ? 2.725 3.170 8.801 1.00 88.62 82 LYS A O 1
ATOM 702 N N . TYR A 1 83 ? 2.714 2.383 10.910 1.00 89.19 83 TYR A N 1
ATOM 703 C CA . TYR A 1 83 ? 4.142 2.076 10.959 1.00 89.19 83 TYR A CA 1
ATOM 704 C C . TYR A 1 83 ? 4.537 1.057 9.880 1.00 89.19 83 TYR A C 1
ATOM 706 O O . TYR A 1 83 ? 5.436 1.320 9.083 1.00 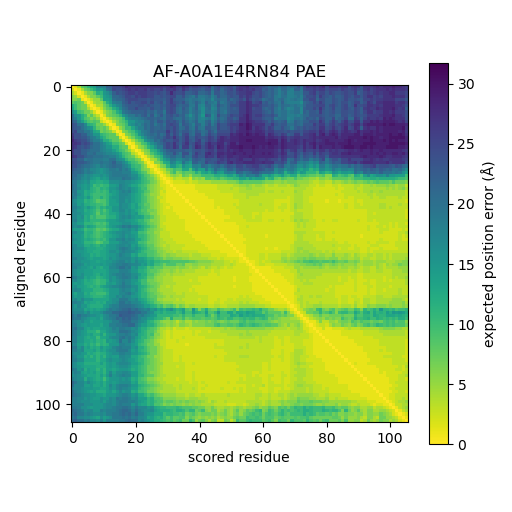89.19 83 TYR A O 1
ATOM 714 N N . LEU A 1 84 ? 3.815 -0.062 9.792 1.00 86.69 84 LEU A N 1
ATOM 715 C CA . LEU A 1 84 ? 4.076 -1.102 8.799 1.00 86.69 84 LEU A CA 1
ATOM 716 C C . LEU A 1 84 ? 3.847 -0.617 7.362 1.00 86.69 84 LEU A C 1
ATOM 718 O O . LEU A 1 84 ? 4.576 -1.020 6.459 1.00 86.69 84 LEU A O 1
ATOM 722 N N . LEU A 1 85 ? 2.858 0.257 7.141 1.00 87.06 85 LEU A N 1
ATOM 723 C CA . LEU A 1 85 ? 2.662 0.905 5.846 1.00 87.06 85 LEU A CA 1
ATOM 724 C C . LEU A 1 85 ? 3.892 1.737 5.474 1.00 87.06 85 LEU A C 1
ATOM 726 O O . LEU A 1 85 ? 4.418 1.550 4.385 1.00 87.06 85 LEU A O 1
ATOM 730 N N . ASN A 1 86 ? 4.380 2.597 6.371 1.00 90.12 86 ASN A N 1
ATOM 731 C CA . ASN A 1 86 ? 5.567 3.417 6.111 1.00 90.12 86 ASN A CA 1
ATOM 732 C C . ASN A 1 86 ? 6.808 2.557 5.829 1.00 90.12 86 ASN A C 1
ATOM 734 O O . ASN A 1 86 ? 7.556 2.852 4.902 1.00 90.12 86 ASN A O 1
ATOM 738 N N . LEU A 1 87 ? 6.993 1.465 6.576 1.00 90.00 87 LEU A N 1
ATOM 739 C CA . LEU A 1 87 ? 8.087 0.521 6.343 1.00 90.00 87 LEU A CA 1
ATOM 740 C C . LEU A 1 87 ? 7.991 -0.139 4.956 1.00 90.00 87 LEU A C 1
ATOM 742 O O . LEU A 1 87 ? 8.985 -0.216 4.237 1.00 90.00 87 LEU A O 1
ATOM 746 N N . GLY A 1 88 ? 6.797 -0.588 4.559 1.00 89.19 88 GLY A N 1
ATOM 747 C CA . GLY A 1 88 ? 6.563 -1.152 3.226 1.00 89.19 88 GLY A CA 1
ATOM 748 C C . GLY A 1 88 ? 6.776 -0.124 2.110 1.00 89.19 88 GLY A C 1
ATOM 749 O O . GLY A 1 88 ? 7.371 -0.440 1.082 1.00 89.19 88 GLY A O 1
ATOM 750 N N . LEU A 1 89 ? 6.354 1.127 2.323 1.00 90.25 89 LEU A N 1
ATOM 751 C CA . LEU A 1 89 ? 6.574 2.222 1.375 1.00 90.25 89 LEU A CA 1
ATOM 752 C C . LEU A 1 89 ? 8.056 2.532 1.184 1.00 90.25 89 LEU A C 1
ATOM 754 O O . LEU A 1 89 ? 8.490 2.688 0.047 1.00 90.25 89 LEU A O 1
ATOM 758 N N . GLN A 1 90 ? 8.844 2.549 2.262 1.00 91.75 90 GLN A N 1
ATOM 759 C CA . GLN A 1 90 ? 10.297 2.707 2.170 1.00 91.75 90 GLN A CA 1
ATOM 760 C C . GLN A 1 90 ? 10.923 1.614 1.299 1.00 91.75 90 GLN A C 1
ATOM 762 O O . GLN A 1 90 ? 11.641 1.930 0.356 1.00 91.75 90 GLN A O 1
ATOM 767 N N . ARG A 1 91 ? 10.566 0.343 1.523 1.00 90.56 91 ARG A N 1
ATOM 768 C CA . ARG A 1 91 ? 11.061 -0.782 0.708 1.00 90.56 91 ARG A CA 1
ATOM 769 C C . ARG A 1 91 ? 10.682 -0.659 -0.766 1.00 90.56 91 ARG A C 1
ATOM 771 O O . ARG A 1 91 ? 11.488 -0.968 -1.638 1.00 90.56 91 ARG A O 1
ATOM 778 N N . ILE A 1 92 ? 9.464 -0.203 -1.052 1.00 90.56 92 ILE A N 1
ATOM 779 C CA . ILE A 1 92 ? 8.992 0.031 -2.422 1.00 90.56 92 ILE A CA 1
ATOM 780 C C . ILE A 1 92 ? 9.756 1.190 -3.075 1.00 90.56 92 ILE A C 1
ATOM 782 O O . ILE A 1 92 ? 10.160 1.067 -4.230 1.00 90.56 92 ILE A O 1
ATOM 786 N N . ASN A 1 93 ? 9.982 2.287 -2.348 1.00 92.19 93 ASN A N 1
ATOM 787 C CA . ASN A 1 93 ? 10.764 3.425 -2.829 1.00 92.19 93 ASN A CA 1
ATOM 788 C C . ASN A 1 93 ? 12.216 3.002 -3.123 1.00 92.19 93 ASN A C 1
ATOM 790 O O . ASN A 1 93 ? 12.744 3.333 -4.184 1.00 92.19 93 ASN A O 1
ATOM 794 N N . ASP A 1 94 ? 12.836 2.213 -2.244 1.00 91.50 94 ASP A N 1
ATOM 795 C CA . ASP A 1 94 ? 14.189 1.682 -2.445 1.00 91.50 94 ASP A CA 1
ATOM 796 C C . ASP A 1 94 ? 14.258 0.751 -3.661 1.00 91.50 94 ASP A C 1
ATOM 798 O O . ASP A 1 94 ? 15.135 0.905 -4.512 1.00 91.50 94 ASP A O 1
ATOM 802 N N . MET A 1 95 ? 13.286 -0.155 -3.807 1.00 90.81 95 MET A N 1
ATOM 803 C CA . MET A 1 95 ? 13.159 -1.022 -4.981 1.00 90.81 95 MET A CA 1
ATOM 804 C C . MET A 1 95 ? 13.048 -0.198 -6.273 1.00 90.81 95 MET A C 1
ATOM 806 O O . MET A 1 95 ? 13.778 -0.441 -7.233 1.00 90.81 95 MET A O 1
ATOM 810 N N . MET A 1 96 ? 12.171 0.811 -6.298 1.00 90.69 96 MET A N 1
ATOM 811 C CA . MET A 1 96 ? 12.003 1.685 -7.461 1.00 90.69 96 MET A CA 1
ATOM 812 C C . MET A 1 96 ? 13.288 2.442 -7.811 1.00 90.69 96 MET A C 1
ATOM 814 O O . MET A 1 96 ? 13.606 2.567 -8.994 1.00 90.69 96 MET A O 1
ATOM 818 N N . ARG A 1 97 ? 14.039 2.915 -6.807 1.00 91.44 97 ARG A N 1
ATOM 819 C CA . ARG A 1 97 ? 15.331 3.588 -7.007 1.00 91.44 97 ARG A CA 1
ATOM 820 C C . ARG A 1 97 ? 16.361 2.652 -7.630 1.00 91.44 97 ARG A C 1
ATOM 822 O O . ARG A 1 97 ? 16.978 3.026 -8.623 1.00 91.44 97 ARG A O 1
ATOM 829 N N . VAL A 1 98 ? 16.506 1.437 -7.097 1.00 91.50 98 VAL A N 1
ATOM 8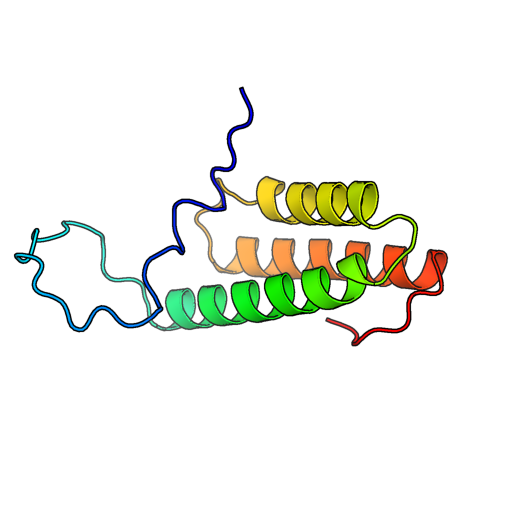30 C CA . VAL A 1 98 ? 17.442 0.426 -7.622 1.00 91.50 98 VAL A CA 1
ATOM 831 C C . VAL A 1 98 ? 17.107 0.051 -9.067 1.00 91.50 98 VAL A C 1
ATOM 833 O O . VAL A 1 98 ? 18.004 -0.117 -9.886 1.00 91.50 98 VAL A O 1
ATOM 836 N N . MET A 1 99 ? 15.820 -0.018 -9.405 1.00 88.75 99 MET A N 1
ATOM 837 C CA . MET A 1 99 ? 15.347 -0.370 -10.749 1.00 88.75 99 MET A CA 1
ATOM 838 C C . MET A 1 99 ? 15.274 0.820 -11.719 1.00 88.75 99 MET A C 1
ATOM 840 O O . MET A 1 99 ? 14.849 0.658 -12.862 1.00 88.75 99 MET A O 1
ATOM 844 N N . GLY A 1 100 ? 15.633 2.032 -11.283 1.00 90.94 100 GLY A N 1
ATOM 845 C CA . GLY A 1 100 ? 15.547 3.240 -12.110 1.00 90.94 100 GLY A CA 1
ATOM 846 C C . GLY A 1 100 ? 14.115 3.629 -12.512 1.00 90.94 100 GLY A C 1
ATOM 847 O O . GLY A 1 100 ? 13.917 4.356 -13.490 1.00 90.94 100 GLY A O 1
ATOM 848 N N . ILE A 1 101 ? 13.102 3.159 -11.779 1.00 89.25 101 ILE A N 1
ATOM 849 C CA . ILE A 1 101 ? 11.693 3.441 -12.058 1.00 89.25 101 ILE A CA 1
ATOM 850 C C . ILE A 1 101 ? 11.357 4.837 -11.536 1.00 89.25 101 ILE A C 1
ATOM 852 O O . ILE A 1 101 ? 11.320 5.084 -10.332 1.00 89.25 101 ILE A O 1
ATOM 856 N N . LYS A 1 102 ? 11.052 5.760 -12.451 1.00 85.25 102 LYS A N 1
ATOM 857 C CA . LYS A 1 102 ? 10.588 7.104 -12.091 1.00 85.25 102 LYS A CA 1
ATOM 858 C C . LYS A 1 102 ? 9.144 7.043 -11.594 1.00 85.25 102 LYS A C 1
ATOM 860 O O . LYS A 1 102 ? 8.235 6.678 -12.341 1.00 85.25 102 LYS A O 1
ATOM 865 N N . GLY A 1 103 ? 8.931 7.443 -10.347 1.00 79.69 103 GLY A N 1
ATOM 866 C CA . GLY A 1 103 ? 7.617 7.518 -9.722 1.00 79.69 103 GLY A CA 1
ATOM 867 C C . GLY A 1 103 ? 7.591 8.537 -8.581 1.00 79.69 103 GLY A C 1
ATOM 868 O O . GLY A 1 103 ? 8.635 9.075 -8.219 1.00 79.69 103 GLY A O 1
ATOM 869 N N . PRO A 1 104 ? 6.399 8.840 -8.048 1.00 79.38 104 PRO A N 1
ATOM 870 C CA . PRO A 1 104 ? 6.260 9.643 -6.843 1.00 79.38 104 PRO A CA 1
ATOM 871 C C . PRO A 1 104 ? 6.865 8.891 -5.656 1.00 79.38 104 PRO A C 1
ATOM 873 O O . PRO A 1 104 ? 6.728 7.671 -5.569 1.00 79.38 104 PRO A O 1
ATOM 876 N N . GLU A 1 105 ? 7.497 9.624 -4.744 1.00 79.19 105 GLU A N 1
ATOM 877 C CA . GLU A 1 105 ? 7.843 9.072 -3.437 1.00 79.19 105 GLU A CA 1
ATOM 878 C C . GLU A 1 105 ? 6.571 8.992 -2.589 1.00 79.19 105 GLU A C 1
ATOM 880 O O . GLU A 1 105 ? 5.794 9.952 -2.522 1.00 79.19 105 GLU A O 1
ATOM 885 N N . PHE A 1 106 ? 6.330 7.813 -2.020 1.00 78.94 106 PHE A N 1
ATOM 886 C CA . PHE A 1 106 ? 5.159 7.518 -1.195 1.00 78.94 106 PHE A CA 1
ATOM 887 C C . PHE A 1 106 ? 5.419 7.730 0.293 1.00 78.94 106 PHE A C 1
ATOM 889 O O . PHE A 1 106 ? 6.545 7.397 0.733 1.00 78.94 106 PHE A O 1
#

Sequence (106 aa):
MFTARLILFYRCLHTSSALLKSKKSNKPILSLEEFLFRQRLLGIYRQLLRILVKTHERDDLIKFAREEFKINNKETDLNHRKYLLNLGLQRINDMMRVMGIKGPEF

Mean predicted aligned error: 10.35 Å

Radius of gyration: 16.05 Å; Cα contacts (8 Å, |Δi|>4): 33; chains: 1; bounding box: 50×32×34 Å

Secondary structure (DSSP, 8-state):
----TTTTT-S--S---S--------PPPPPHHHHHHHHHHHHHHHHHHHHHTTSTTHHHHHHHHHHHHHTTTT---HHHHHHHHHHHHHHHHHHHHHTT------

Organism: NCBI:txid984485

Nearest PDB structures (foldseek):
  7o6y-assembly1_P  TM=6.344E-01  e=4.660E-01  Yarrowia lipolytica
  8ud1-assembly1_1W  TM=6.628E-01  e=8.350E-01  Sus scrofa
  7zmb-assembly1_P  TM=5.660E-01  e=9.383E-01  Thermochaetoides thermophila DSM 1495

pLDDT: mean 76.17, std 19.6, range [33.09, 92.69]